Protein AF-A0A835FV33-F1 (afdb_monomer_lite)

Organism: NCBI:txid1010633

Foldseek 3Di:
DDDPDDDPPVVVVVVVVVVVVVVVVVVPPPVVVVVVVVVVVVVVVVCCVVVVCLVCQLVCCCPVVVDDSVVSVVVSVVVVVCVVCVVVVVVCVVVPPPPPPPVVVVVVVVVVVVVVVPPVVVVVVVVVVVVPD

pLDDT: mean 74.65, std 16.56, range [43.66, 95.25]

Radius of gyration: 30.55 Å; chains: 1; bounding box: 39×100×68 Å

Structure (mmCIF, N/CA/C/O backbone):
data_AF-A0A835FV33-F1
#
_entry.id   AF-A0A835FV33-F1
#
loop_
_atom_site.group_PDB
_atom_site.id
_atom_site.type_symbol
_atom_site.label_atom_id
_atom_site.label_alt_id
_atom_site.label_comp_id
_atom_site.label_asym_id
_atom_site.label_entity_id
_atom_site.label_seq_id
_atom_site.pdbx_PDB_ins_code
_atom_site.Cartn_x
_atom_site.Cartn_y
_atom_site.Cartn_z
_atom_site.occupancy
_atom_site.B_iso_or_equiv
_atom_site.auth_seq_id
_atom_site.auth_comp_id
_atom_site.auth_asym_id
_atom_site.auth_atom_id
_atom_site.pdbx_PDB_model_num
ATOM 1 N N . MET A 1 1 ? -17.416 57.517 43.906 1.00 45.44 1 MET A N 1
ATOM 2 C CA . MET A 1 1 ? -16.407 56.659 43.245 1.00 45.44 1 MET A CA 1
ATOM 3 C C . MET A 1 1 ? -16.217 55.397 44.088 1.00 45.44 1 MET A C 1
ATOM 5 O O . MET A 1 1 ? -16.041 55.539 45.289 1.00 45.44 1 MET A O 1
ATOM 9 N N . LYS A 1 2 ? -16.253 54.218 43.444 1.00 48.69 2 LYS A N 1
ATOM 10 C CA . LYS A 1 2 ? -15.873 52.867 43.927 1.00 48.69 2 LYS A CA 1
ATOM 11 C C . LYS A 1 2 ? -16.763 52.185 44.985 1.00 48.69 2 LYS A C 1
ATOM 13 O O . LYS A 1 2 ? -16.554 52.380 46.175 1.00 48.69 2 LYS A O 1
ATOM 18 N N . ARG A 1 3 ? -17.664 51.293 44.538 1.00 46.06 3 ARG A N 1
ATOM 19 C CA . ARG A 1 3 ? -17.910 49.955 45.136 1.00 46.06 3 ARG A CA 1
ATOM 20 C C . ARG A 1 3 ? -18.882 49.119 44.269 1.00 46.06 3 ARG A C 1
ATOM 22 O O . ARG A 1 3 ? -20.026 48.903 44.628 1.00 46.06 3 ARG A O 1
ATOM 29 N N . TYR A 1 4 ? -18.391 48.672 43.112 1.00 43.66 4 TYR A N 1
ATOM 30 C CA . TYR A 1 4 ? -18.964 47.583 42.294 1.00 43.66 4 TYR A CA 1
ATOM 31 C C . TYR A 1 4 ? -17.833 46.643 41.829 1.00 43.66 4 TYR A C 1
ATOM 33 O O . TYR A 1 4 ? -17.808 46.205 40.686 1.00 43.66 4 TYR A O 1
ATOM 41 N N . PHE A 1 5 ? -16.832 46.403 42.683 1.00 50.16 5 PHE A N 1
ATOM 42 C CA . PHE A 1 5 ? -15.702 45.532 42.354 1.00 50.16 5 PHE A CA 1
ATOM 43 C C . PHE A 1 5 ? -15.840 44.211 43.128 1.00 50.16 5 PHE A C 1
ATOM 45 O O . PHE A 1 5 ? -15.528 44.138 44.312 1.00 50.16 5 PHE A O 1
ATOM 52 N N . GLU A 1 6 ? -16.397 43.234 42.409 1.00 48.72 6 GLU A N 1
ATOM 53 C CA . GLU A 1 6 ? -16.031 41.810 42.375 1.00 48.72 6 GLU A CA 1
ATOM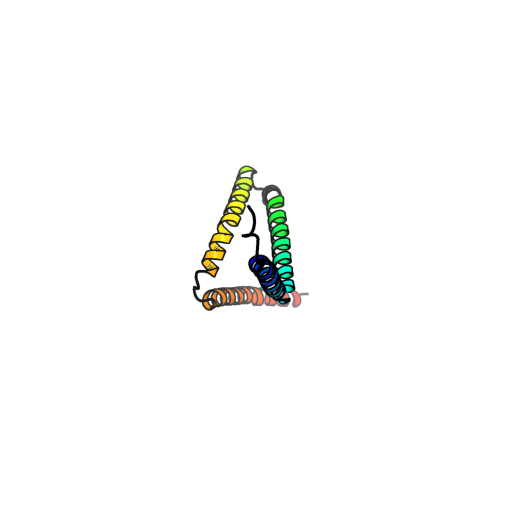 54 C C . GLU A 1 6 ? -16.327 40.892 43.576 1.00 48.72 6 GLU A C 1
ATOM 56 O O . GLU A 1 6 ? -15.543 40.739 44.507 1.00 48.72 6 GLU A O 1
ATOM 61 N N . HIS A 1 7 ? -17.423 40.135 43.447 1.00 49.97 7 HIS A N 1
ATOM 62 C CA . HIS A 1 7 ? -17.520 38.782 44.000 1.00 49.97 7 HIS A CA 1
ATOM 63 C C . HIS A 1 7 ? -16.859 37.788 43.011 1.00 49.97 7 HIS A C 1
ATOM 65 O O . HIS A 1 7 ? -17.256 37.759 41.843 1.00 49.97 7 HIS A O 1
ATOM 71 N N . PRO A 1 8 ? -15.888 36.951 43.431 1.00 56.16 8 PRO A N 1
ATOM 72 C CA . PRO A 1 8 ? -15.061 36.128 42.539 1.00 56.16 8 PRO A CA 1
ATOM 73 C C . PRO A 1 8 ? -15.714 34.779 42.175 1.00 56.16 8 PRO A C 1
ATOM 75 O O . PRO A 1 8 ? -15.056 33.740 42.136 1.00 56.16 8 PRO A O 1
ATOM 78 N N . SER A 1 9 ? -17.022 34.751 41.909 1.00 59.19 9 SER A N 1
ATOM 79 C CA . SER A 1 9 ? -17.716 33.508 41.525 1.00 59.19 9 SER A CA 1
ATOM 80 C C . SER A 1 9 ? -17.299 33.001 40.138 1.00 59.19 9 SER A C 1
ATOM 82 O O . SER A 1 9 ? -17.250 31.793 39.912 1.00 59.19 9 SER A O 1
ATOM 84 N N . TRP A 1 10 ? -16.918 33.902 39.230 1.00 54.19 10 TRP A N 1
ATOM 85 C CA . TRP A 1 10 ? -16.383 33.557 37.909 1.00 54.19 10 TRP A CA 1
ATOM 86 C C . TRP A 1 10 ? -14.976 32.941 37.980 1.00 54.19 10 TRP A C 1
ATOM 88 O O . TRP A 1 10 ? -14.643 32.100 37.150 1.00 54.19 10 TRP A O 1
ATOM 98 N N . PHE A 1 11 ? -14.179 33.277 39.000 1.00 58.44 11 PHE A N 1
ATOM 99 C CA . PHE A 1 11 ? -12.839 32.715 39.206 1.00 58.44 11 PHE A CA 1
ATOM 100 C C . PHE A 1 11 ? -12.899 31.263 39.717 1.00 58.44 11 PHE A C 1
ATOM 102 O O . PHE A 1 11 ? -12.123 30.412 39.285 1.00 58.44 11 PHE A O 1
ATOM 109 N N . LEU A 1 12 ? -13.880 30.946 40.574 1.00 61.56 12 LEU A N 1
ATOM 110 C CA . LEU A 1 12 ? -14.139 29.577 41.039 1.00 61.56 12 LEU A CA 1
ATOM 111 C C . LEU A 1 12 ? -14.751 28.693 39.945 1.00 61.56 12 LEU A C 1
ATOM 113 O O . LEU A 1 12 ? -14.383 27.524 39.833 1.00 61.56 12 LEU A O 1
ATOM 117 N N . LEU A 1 13 ? -15.634 29.237 39.102 1.00 58.88 13 LEU A N 1
ATOM 118 C CA . LEU A 1 13 ? -16.155 28.519 37.934 1.00 58.88 13 LEU A CA 1
ATOM 119 C C . LEU A 1 13 ? -15.041 28.210 36.930 1.00 58.88 13 LEU A C 1
ATOM 121 O O . LEU A 1 13 ? -14.939 27.070 36.503 1.00 58.88 13 LEU A O 1
ATOM 125 N N . HIS A 1 14 ? -14.154 29.164 36.630 1.00 57.91 14 HIS A N 1
ATOM 126 C CA . HIS A 1 14 ? -13.047 28.930 35.697 1.00 57.91 14 HIS A CA 1
ATOM 127 C C . HIS A 1 14 ? -12.017 27.919 36.228 1.00 57.91 14 HIS A C 1
ATOM 129 O O . HIS A 1 14 ? -11.462 27.149 35.448 1.00 57.91 14 HIS A O 1
ATOM 135 N N . HIS A 1 15 ? -11.763 27.874 37.540 1.00 59.25 15 HIS A N 1
ATOM 136 C CA . HIS A 1 15 ? -10.869 26.869 38.126 1.00 59.25 15 HIS A CA 1
ATOM 137 C C . HIS A 1 15 ? -11.513 25.479 38.202 1.00 59.25 15 HIS A C 1
ATOM 139 O O . HIS A 1 15 ? -10.867 24.488 37.871 1.00 59.25 15 HIS A O 1
ATOM 145 N N . THR A 1 16 ? -12.785 25.385 38.601 1.00 59.50 16 THR A N 1
ATOM 146 C CA . THR A 1 16 ? -13.479 24.094 38.751 1.00 59.50 16 THR A CA 1
ATOM 147 C C . THR A 1 16 ? -13.830 23.457 37.409 1.00 59.50 16 THR A C 1
ATOM 149 O O . THR A 1 16 ? -13.672 22.248 37.271 1.00 59.50 16 THR A O 1
ATOM 152 N N . THR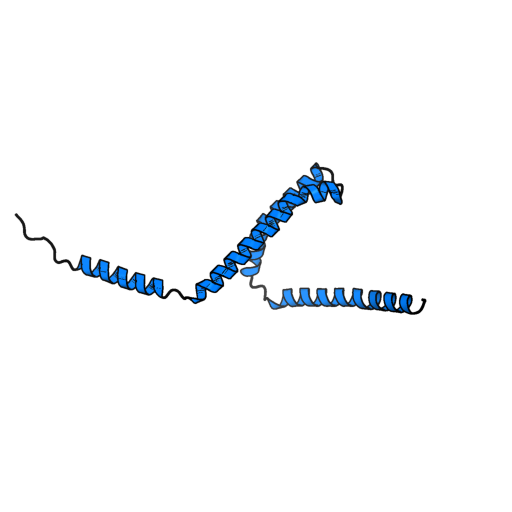 A 1 17 ? -14.218 24.228 36.385 1.00 59.47 17 THR A N 1
ATOM 153 C CA . THR A 1 17 ? -14.423 23.685 35.031 1.00 59.47 17 THR A CA 1
ATOM 154 C C . THR A 1 17 ? -13.119 23.195 34.416 1.00 59.47 17 THR A C 1
ATOM 156 O O . THR A 1 17 ? -13.116 22.126 33.816 1.00 59.47 17 THR A O 1
ATOM 159 N N . ASN A 1 18 ? -12.001 23.904 34.613 1.00 58.38 18 ASN A N 1
ATOM 160 C CA . ASN A 1 18 ? -10.690 23.447 34.142 1.00 58.38 18 ASN A CA 1
ATOM 161 C C . ASN A 1 18 ? -10.233 22.165 34.849 1.00 58.38 18 ASN A C 1
ATOM 163 O O . ASN A 1 18 ? -9.705 21.274 34.193 1.00 58.38 18 ASN A O 1
ATOM 167 N N . ILE A 1 19 ? -10.479 22.034 36.156 1.00 65.50 19 ILE A N 1
ATOM 168 C CA . ILE A 1 19 ? -10.170 20.809 36.909 1.00 65.50 19 ILE A CA 1
ATOM 169 C C . ILE A 1 19 ? -11.058 19.643 36.442 1.00 65.50 19 ILE A C 1
ATOM 171 O O . ILE A 1 19 ? -10.542 18.561 36.174 1.00 65.50 19 ILE A O 1
ATOM 175 N N . ASN A 1 20 ? -12.362 19.872 36.251 1.00 63.12 20 ASN A N 1
ATOM 176 C CA . ASN A 1 20 ? -13.303 18.855 35.771 1.00 63.12 20 ASN A CA 1
ATOM 177 C C . ASN A 1 20 ? -12.997 18.403 34.331 1.00 63.12 20 ASN A C 1
ATOM 179 O O . ASN A 1 20 ? -13.064 17.213 34.034 1.00 63.12 20 ASN A O 1
ATOM 183 N N . ILE A 1 21 ? -12.621 19.329 33.440 1.00 67.81 21 ILE A N 1
ATOM 184 C CA . ILE A 1 21 ? -12.206 19.015 32.064 1.00 67.81 21 ILE A CA 1
ATOM 185 C C . ILE A 1 21 ? -10.868 18.269 32.073 1.00 67.81 21 ILE A C 1
ATOM 187 O O . ILE A 1 21 ? -10.743 17.249 31.403 1.00 67.81 21 ILE A O 1
ATOM 191 N N . ALA A 1 22 ? -9.884 18.708 32.861 1.00 61.38 22 ALA A N 1
ATOM 192 C CA . ALA A 1 22 ? -8.592 18.030 32.962 1.00 61.38 22 ALA A CA 1
ATOM 193 C C . ALA A 1 22 ? -8.715 16.609 33.542 1.00 61.38 22 ALA A C 1
ATOM 195 O O . ALA A 1 22 ? -8.064 15.694 33.042 1.00 61.38 22 ALA A O 1
ATOM 196 N N . GLN A 1 23 ? -9.585 16.398 34.537 1.00 68.56 23 GLN A N 1
ATOM 197 C CA . GLN A 1 23 ? -9.890 15.064 35.070 1.00 68.56 23 GLN A CA 1
ATOM 198 C C . GLN A 1 23 ? -10.654 14.183 34.073 1.00 68.56 23 GLN A C 1
ATOM 200 O O . GLN A 1 23 ? -10.495 12.967 34.095 1.00 68.56 23 GLN A O 1
ATOM 205 N N . HIS A 1 24 ? -11.461 14.765 33.184 1.00 63.44 24 HIS A N 1
ATOM 206 C CA . HIS A 1 24 ? -12.127 14.019 32.114 1.00 63.44 24 HIS A CA 1
ATOM 207 C C . HIS A 1 24 ? -11.153 13.651 30.978 1.00 63.44 24 HIS A C 1
ATOM 209 O O . HIS A 1 24 ? -11.213 12.548 30.442 1.00 63.44 24 HIS A O 1
ATOM 215 N N . LEU A 1 25 ? -10.197 14.533 30.658 1.00 61.28 25 LEU A N 1
ATOM 216 C CA . LEU A 1 25 ? -9.140 14.285 29.668 1.00 61.28 25 LEU A CA 1
ATOM 217 C C . LEU A 1 25 ? -8.096 13.262 30.149 1.00 61.28 25 LEU A C 1
ATOM 219 O O . LEU A 1 25 ? -7.543 12.537 29.328 1.00 61.28 25 LEU A O 1
ATOM 223 N N . SER A 1 26 ? -7.853 13.152 31.460 1.00 62.56 26 SER A N 1
ATOM 224 C CA . SER A 1 26 ? -6.995 12.106 32.038 1.00 62.56 26 SER A CA 1
ATOM 225 C C . SER A 1 26 ? -7.688 10.745 32.191 1.00 62.56 26 SER A C 1
ATOM 227 O O . SER A 1 26 ? -7.019 9.755 32.478 1.00 62.56 26 SER A O 1
ATOM 229 N N . GLN A 1 27 ? -9.008 10.681 31.976 1.00 63.19 27 GLN A N 1
ATOM 230 C CA . GLN A 1 27 ? -9.778 9.436 31.869 1.00 63.1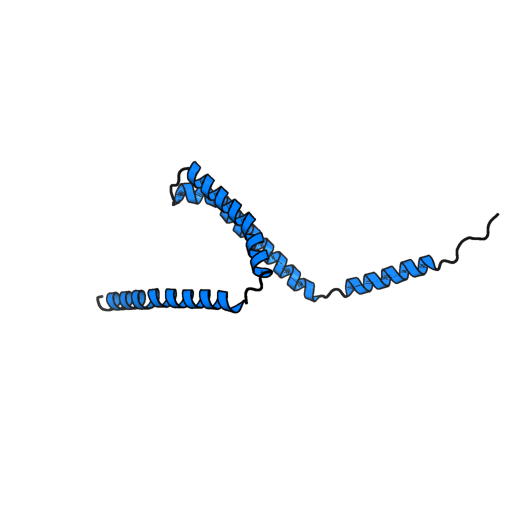9 27 GLN A CA 1
ATOM 231 C C . GLN A 1 27 ? -9.885 8.914 30.430 1.00 63.19 27 GLN A C 1
ATOM 233 O O . GLN A 1 27 ? -10.484 7.856 30.217 1.00 63.19 27 GLN A O 1
ATOM 238 N N . LEU A 1 28 ? -9.294 9.605 29.442 1.00 61.94 28 LEU A N 1
ATOM 239 C CA . LEU A 1 28 ? -9.139 9.030 28.107 1.00 61.94 28 LEU A CA 1
ATOM 240 C C . LEU A 1 28 ? -8.339 7.720 28.236 1.00 61.94 28 LEU A C 1
ATOM 242 O O . LEU A 1 28 ? -7.295 7.693 28.888 1.00 61.94 28 LEU A O 1
ATOM 246 N N . PRO A 1 29 ? -8.857 6.608 27.696 1.00 60.47 29 PRO A N 1
ATOM 247 C CA . PRO A 1 29 ? -8.489 5.273 28.143 1.00 60.47 29 PRO A CA 1
ATOM 248 C C . PRO A 1 29 ? -7.006 4.972 27.886 1.00 60.47 29 PRO A C 1
ATOM 250 O O . PRO A 1 29 ? -6.517 5.135 26.771 1.00 60.47 29 PRO A O 1
ATOM 253 N N . GLN A 1 30 ? -6.306 4.442 28.896 1.00 58.72 30 GLN A N 1
ATOM 254 C CA . GLN A 1 30 ? -4.921 3.936 28.812 1.00 58.72 30 GLN A CA 1
ATOM 255 C C . GLN A 1 30 ? -4.747 2.826 27.738 1.00 58.72 30 GLN A C 1
ATOM 257 O O . GLN A 1 30 ? -3.625 2.527 27.326 1.00 58.72 30 GLN A O 1
ATOM 262 N N . GLU A 1 31 ? -5.857 2.261 27.249 1.00 54.72 31 GLU A N 1
ATOM 263 C CA . GLU A 1 31 ? -5.989 1.375 26.078 1.00 54.72 31 GLU A CA 1
ATOM 264 C C . GLU A 1 31 ? -5.545 2.043 24.757 1.00 54.72 31 GLU A C 1
ATOM 266 O O . GLU A 1 31 ? -5.150 1.371 23.803 1.00 54.72 31 GLU A O 1
ATOM 271 N N . ALA A 1 32 ? -5.559 3.380 24.689 1.00 56.16 32 ALA A N 1
ATOM 272 C CA . ALA A 1 32 ? -5.159 4.140 23.508 1.00 56.16 32 ALA A CA 1
ATOM 273 C C . ALA A 1 32 ? -3.661 4.018 23.190 1.00 56.16 32 ALA A C 1
ATOM 275 O O . ALA A 1 32 ? -3.267 4.240 22.047 1.00 56.16 32 ALA A O 1
ATOM 276 N N . ASN A 1 33 ? -2.817 3.636 24.155 1.00 64.44 33 ASN A N 1
ATOM 277 C CA . ASN A 1 33 ? -1.375 3.516 23.934 1.00 64.44 33 ASN A CA 1
ATOM 278 C C . ASN A 1 33 ? -1.054 2.391 22.943 1.00 64.44 33 ASN A C 1
ATOM 280 O O . ASN A 1 33 ? -0.324 2.610 21.981 1.00 64.44 33 ASN A O 1
ATOM 284 N N . LEU A 1 34 ? -1.649 1.207 23.122 1.00 76.06 34 LEU A N 1
ATOM 285 C CA . LEU A 1 34 ? -1.412 0.061 22.239 1.00 76.06 34 LEU A CA 1
ATOM 286 C C . LEU A 1 34 ? -1.963 0.316 20.827 1.00 76.06 34 LEU A C 1
ATOM 288 O O . LEU A 1 34 ? -1.311 0.004 19.829 1.00 76.06 34 LEU A O 1
ATOM 292 N N . LEU A 1 35 ? -3.134 0.950 20.735 1.00 81.56 35 LEU A N 1
ATOM 293 C CA . LEU A 1 35 ? -3.711 1.371 19.459 1.00 81.56 35 LEU A CA 1
ATOM 294 C C . LEU A 1 35 ? -2.838 2.433 18.765 1.00 81.56 35 LEU A C 1
ATOM 296 O O . LEU A 1 35 ? -2.606 2.359 17.563 1.00 81.56 35 LEU A O 1
ATOM 300 N N . SER A 1 36 ? -2.280 3.379 19.520 1.00 82.50 36 SER A N 1
ATOM 301 C CA . SER A 1 36 ? -1.383 4.407 18.978 1.00 82.50 36 SER A CA 1
ATOM 302 C C . SER A 1 36 ? -0.073 3.808 18.466 1.00 82.50 36 SER A C 1
ATOM 304 O O . SER A 1 36 ? 0.372 4.160 17.376 1.00 82.50 36 SER A O 1
ATOM 306 N N . PHE A 1 37 ? 0.523 2.861 19.202 1.00 85.44 37 PHE A N 1
ATOM 307 C CA . PHE A 1 37 ? 1.736 2.163 18.765 1.00 85.44 37 PHE A CA 1
ATOM 308 C C . PHE A 1 37 ? 1.502 1.314 17.512 1.00 85.44 37 PHE A C 1
ATOM 310 O O . PHE A 1 37 ? 2.341 1.315 16.615 1.00 85.44 37 PHE A O 1
ATOM 317 N N . THR A 1 38 ? 0.368 0.615 17.419 1.00 86.62 38 THR A N 1
ATOM 318 C CA . THR A 1 38 ? 0.041 -0.204 16.239 1.00 86.62 38 THR A CA 1
ATOM 319 C C . THR A 1 38 ? -0.218 0.651 15.002 1.00 86.62 38 THR A C 1
ATOM 321 O O . THR A 1 38 ? 0.323 0.344 13.943 1.00 86.62 38 THR A O 1
ATOM 324 N N . ILE A 1 39 ? -0.951 1.762 15.132 1.00 89.38 39 ILE A N 1
ATOM 325 C CA . ILE A 1 39 ? -1.152 2.717 14.032 1.00 89.38 39 ILE A CA 1
ATOM 326 C C . ILE A 1 39 ? 0.186 3.330 13.602 1.00 89.38 39 ILE A C 1
ATOM 328 O O . ILE A 1 39 ? 0.488 3.363 12.413 1.00 89.38 39 ILE A O 1
ATOM 332 N N . ALA A 1 40 ? 1.021 3.763 14.552 1.00 90.25 40 ALA A N 1
ATOM 333 C CA . ALA A 1 40 ? 2.333 4.328 14.245 1.00 90.25 40 ALA A CA 1
ATOM 334 C C . ALA A 1 40 ? 3.250 3.323 13.528 1.00 90.25 40 ALA A C 1
ATOM 336 O O . ALA A 1 40 ? 3.917 3.684 12.560 1.00 90.25 40 ALA A O 1
ATOM 337 N N . ALA A 1 41 ? 3.257 2.061 13.968 1.00 92.56 41 ALA A N 1
ATOM 338 C CA . ALA A 1 41 ? 4.032 1.000 13.334 1.00 92.56 41 ALA A CA 1
ATOM 339 C C . ALA A 1 41 ? 3.564 0.738 11.897 1.00 92.56 41 ALA A C 1
ATOM 341 O O . ALA A 1 41 ? 4.391 0.688 10.990 1.00 92.56 41 ALA A O 1
ATOM 342 N N . ILE A 1 42 ? 2.250 0.621 11.676 1.00 92.69 42 ILE A N 1
ATOM 343 C CA . ILE A 1 42 ? 1.681 0.416 10.337 1.00 92.69 42 ILE A CA 1
ATOM 344 C C . ILE A 1 42 ? 2.077 1.571 9.415 1.00 92.69 42 ILE A C 1
ATOM 346 O O . ILE A 1 42 ? 2.656 1.318 8.363 1.00 92.69 42 ILE A O 1
ATOM 350 N N . SER A 1 43 ? 1.869 2.822 9.835 1.00 92.19 43 SER A N 1
ATOM 351 C CA . SER A 1 43 ? 2.242 4.002 9.045 1.00 92.19 43 SER A CA 1
ATOM 352 C C . SER A 1 43 ? 3.735 4.036 8.712 1.00 92.19 43 SER A C 1
ATOM 354 O O . SER A 1 43 ? 4.123 4.388 7.601 1.00 92.19 43 SER A O 1
ATOM 356 N N . PHE A 1 44 ? 4.594 3.646 9.654 1.00 93.19 44 PHE A N 1
ATOM 357 C CA . PHE A 1 44 ? 6.037 3.588 9.434 1.00 93.19 44 PHE A CA 1
ATOM 358 C C . PHE A 1 44 ? 6.424 2.548 8.374 1.00 93.19 44 PHE A C 1
ATOM 360 O O . PHE A 1 44 ? 7.157 2.865 7.435 1.00 93.19 44 PHE A O 1
ATOM 367 N N . PHE A 1 45 ? 5.911 1.320 8.490 1.00 93.44 45 PHE A N 1
ATOM 368 C CA . PHE A 1 45 ? 6.184 0.266 7.512 1.00 93.44 45 PHE A CA 1
ATOM 369 C C . PHE A 1 45 ? 5.582 0.579 6.143 1.00 93.44 45 PHE A C 1
ATOM 371 O O . PHE A 1 45 ? 6.220 0.313 5.125 1.00 93.44 45 PHE A O 1
ATOM 378 N N . GLU A 1 46 ? 4.397 1.185 6.119 1.00 88.75 46 GLU A N 1
ATOM 379 C CA . GLU A 1 46 ? 3.742 1.652 4.903 1.00 88.75 46 GLU A CA 1
ATOM 380 C C . GLU A 1 46 ? 4.641 2.643 4.151 1.00 88.75 46 GLU A C 1
ATOM 382 O O . GLU A 1 46 ? 4.982 2.419 2.988 1.00 88.75 46 GLU A O 1
ATOM 387 N N . ILE A 1 47 ? 5.128 3.681 4.837 1.00 92.12 47 ILE A N 1
ATOM 388 C CA . ILE A 1 47 ? 6.005 4.695 4.241 1.00 92.12 47 ILE A CA 1
ATOM 389 C C . ILE A 1 47 ? 7.300 4.072 3.712 1.00 92.12 47 ILE A C 1
ATOM 391 O O . ILE A 1 47 ? 7.728 4.412 2.608 1.00 92.12 47 ILE A O 1
ATOM 395 N N . ILE A 1 48 ? 7.921 3.157 4.461 1.00 94.62 48 ILE A N 1
ATOM 396 C CA . ILE A 1 48 ? 9.172 2.507 4.044 1.00 94.62 48 ILE A CA 1
ATOM 397 C C . ILE A 1 48 ? 8.956 1.628 2.814 1.00 94.62 48 ILE A C 1
ATOM 399 O O . ILE A 1 48 ? 9.721 1.728 1.854 1.00 94.62 48 ILE A O 1
ATOM 403 N N . GLY A 1 49 ? 7.919 0.790 2.824 1.00 92.50 49 GLY A N 1
ATOM 404 C CA . GLY A 1 49 ? 7.607 -0.103 1.713 1.00 92.50 49 GLY A CA 1
ATOM 405 C C . GLY A 1 49 ? 7.300 0.673 0.434 1.00 92.50 49 GLY A C 1
ATOM 406 O O . GLY A 1 49 ? 7.938 0.444 -0.594 1.00 92.50 49 GLY A O 1
ATOM 407 N N . PHE A 1 50 ? 6.390 1.649 0.506 1.00 89.56 50 PHE A N 1
ATOM 408 C CA . PHE A 1 50 ? 6.006 2.448 -0.660 1.00 89.56 50 PHE A CA 1
ATOM 409 C C . PHE A 1 50 ? 7.155 3.314 -1.180 1.00 89.56 50 PHE A C 1
ATOM 411 O O . PHE A 1 50 ? 7.404 3.344 -2.386 1.00 89.56 50 PHE A O 1
ATOM 418 N N . SER A 1 51 ? 7.912 3.967 -0.293 1.00 91.06 51 SER A N 1
ATOM 419 C CA . SER A 1 51 ? 9.055 4.793 -0.707 1.00 91.06 51 SER A CA 1
ATOM 420 C C . SER A 1 51 ? 10.180 3.947 -1.307 1.00 91.06 51 SER A C 1
ATOM 422 O O . SER A 1 51 ? 10.791 4.337 -2.306 1.00 91.06 51 SER A O 1
ATOM 424 N N . GLY A 1 52 ? 10.438 2.765 -0.740 1.00 93.44 52 GLY A N 1
ATOM 425 C CA . GLY A 1 52 ? 11.435 1.819 -1.237 1.00 93.44 52 GLY A CA 1
ATOM 426 C C . GLY A 1 52 ? 11.091 1.274 -2.623 1.00 93.44 52 GLY A C 1
ATOM 427 O O . GLY A 1 52 ? 11.950 1.256 -3.505 1.00 93.44 52 GLY A O 1
ATOM 428 N N . VAL A 1 53 ? 9.830 0.898 -2.853 1.00 93.31 53 VAL A N 1
ATOM 429 C CA . VAL A 1 53 ? 9.376 0.443 -4.175 1.00 93.31 53 VAL A CA 1
ATOM 430 C C . VAL A 1 53 ? 9.430 1.591 -5.178 1.00 93.31 53 VAL A C 1
ATOM 432 O O . VAL A 1 53 ? 10.060 1.454 -6.224 1.00 93.31 53 VAL A O 1
ATOM 435 N N . ARG A 1 54 ? 8.852 2.753 -4.851 1.00 91.75 54 ARG A N 1
ATOM 436 C CA . ARG A 1 54 ? 8.775 3.902 -5.765 1.00 91.75 54 ARG A CA 1
ATOM 437 C C . ARG A 1 54 ? 10.150 4.398 -6.217 1.00 91.75 54 ARG A C 1
ATOM 439 O O . ARG A 1 54 ? 10.324 4.706 -7.393 1.00 91.75 54 ARG A O 1
ATOM 446 N N . SER A 1 55 ? 11.125 4.454 -5.309 1.00 92.25 55 SER A N 1
ATOM 447 C CA . SER A 1 55 ? 12.484 4.923 -5.622 1.00 92.25 55 SER A CA 1
ATOM 448 C C . SER A 1 55 ? 13.264 3.972 -6.535 1.00 92.25 55 SER A C 1
ATOM 450 O O . SER A 1 55 ? 14.026 4.432 -7.383 1.00 92.25 55 SER A O 1
ATOM 452 N N . ASN A 1 56 ? 13.050 2.658 -6.413 1.00 94.25 56 ASN A N 1
ATOM 453 C CA . ASN A 1 56 ? 13.796 1.652 -7.175 1.00 94.25 56 ASN A CA 1
ATOM 454 C C . ASN A 1 56 ? 13.071 1.163 -8.438 1.00 94.25 56 ASN A C 1
ATOM 456 O O . ASN A 1 56 ? 13.692 0.547 -9.307 1.00 94.25 56 ASN A O 1
ATOM 460 N N . LEU A 1 57 ? 11.775 1.458 -8.576 1.00 93.56 57 LEU A N 1
ATOM 461 C CA . LEU A 1 57 ? 10.935 0.949 -9.659 1.00 93.56 57 LEU A CA 1
ATOM 462 C C . LEU A 1 57 ? 11.481 1.304 -11.046 1.00 93.56 57 LEU A C 1
ATOM 464 O O . LEU A 1 57 ? 11.565 0.436 -11.909 1.00 93.56 57 LEU A O 1
ATOM 468 N N . ILE A 1 58 ? 11.914 2.549 -11.263 1.00 94.88 58 ILE A N 1
ATOM 469 C CA . ILE A 1 58 ? 12.431 2.964 -12.575 1.00 94.88 58 ILE A CA 1
ATOM 470 C C . ILE A 1 58 ? 13.680 2.170 -12.976 1.00 94.88 58 ILE A C 1
ATOM 472 O O . ILE A 1 58 ? 13.788 1.746 -14.122 1.00 94.88 58 ILE A O 1
ATOM 476 N N . MET A 1 59 ? 14.587 1.920 -12.026 1.00 93.81 59 MET A N 1
ATOM 477 C CA . MET A 1 59 ? 15.831 1.181 -12.254 1.00 93.81 59 MET A CA 1
ATOM 478 C C . MET A 1 59 ? 15.556 -0.299 -12.523 1.00 93.81 59 MET A C 1
ATOM 480 O O . MET A 1 59 ? 16.209 -0.913 -13.363 1.00 93.81 59 MET A O 1
ATOM 484 N N . TYR A 1 60 ? 14.561 -0.871 -11.846 1.00 94.69 60 TYR A N 1
ATOM 485 C CA . TYR A 1 60 ? 14.119 -2.234 -12.110 1.00 94.69 60 TYR A CA 1
ATOM 486 C C . TYR A 1 60 ? 13.518 -2.376 -13.518 1.00 94.69 60 TYR A C 1
ATOM 488 O O . TYR A 1 60 ? 13.876 -3.298 -14.252 1.00 94.69 60 TYR A O 1
ATOM 496 N N . LEU A 1 61 ? 12.661 -1.432 -13.922 1.00 92.88 61 LEU A N 1
ATOM 497 C CA . LEU A 1 61 ? 11.992 -1.452 -15.224 1.00 92.88 61 LEU A CA 1
ATOM 498 C C . LEU A 1 61 ? 12.962 -1.251 -16.396 1.00 92.88 61 LEU A C 1
ATOM 500 O O . LEU A 1 61 ? 12.847 -1.939 -17.409 1.00 92.88 61 LEU A O 1
ATOM 504 N N . THR A 1 62 ? 13.921 -0.331 -16.273 1.00 94.25 62 THR A N 1
ATOM 505 C CA . THR A 1 62 ? 14.918 -0.087 -17.328 1.00 94.25 62 THR A CA 1
ATOM 506 C C . THR A 1 62 ? 16.043 -1.119 -17.325 1.00 94.25 62 THR A C 1
ATOM 508 O O . THR A 1 62 ? 16.566 -1.443 -18.386 1.00 94.25 62 THR A O 1
ATOM 511 N N . GLY A 1 63 ? 16.408 -1.652 -16.156 1.00 93.38 63 GLY A N 1
ATOM 512 C CA . GLY A 1 63 ? 17.469 -2.643 -16.003 1.00 93.38 63 GLY A CA 1
ATOM 513 C C . GLY A 1 63 ? 16.995 -4.071 -16.259 1.00 93.38 63 GLY A C 1
ATOM 514 O O . GLY A 1 63 ? 17.311 -4.656 -17.289 1.00 93.38 63 GLY A O 1
ATOM 515 N N . HIS A 1 64 ? 16.243 -4.648 -15.317 1.00 91.94 64 HIS A N 1
ATOM 516 C CA . HIS A 1 64 ? 15.857 -6.066 -15.362 1.00 91.94 64 HIS A CA 1
ATOM 517 C C . HIS A 1 64 ? 14.799 -6.361 -16.427 1.00 91.94 64 HIS A C 1
ATOM 519 O O . HIS A 1 64 ? 14.844 -7.417 -17.051 1.00 91.94 64 HIS A O 1
ATOM 525 N N . LEU A 1 65 ? 13.855 -5.440 -16.643 1.00 90.31 65 LEU A N 1
ATOM 526 C CA . LEU A 1 65 ? 12.823 -5.589 -17.676 1.00 90.31 65 LEU A CA 1
ATOM 527 C C . LEU A 1 65 ? 13.236 -5.012 -19.039 1.00 90.31 65 LEU A C 1
ATOM 529 O O . LEU A 1 65 ? 12.531 -5.233 -20.021 1.00 90.31 65 LEU A O 1
ATOM 533 N N . GLY A 1 66 ? 14.352 -4.278 -19.115 1.00 93.19 66 GLY A N 1
ATOM 534 C CA . GLY A 1 66 ? 14.873 -3.728 -20.369 1.00 93.19 66 GLY A CA 1
ATOM 535 C C . GLY A 1 66 ? 13.939 -2.737 -21.077 1.00 93.19 66 GLY A C 1
ATOM 536 O O . GLY A 1 66 ? 14.050 -2.550 -22.289 1.00 93.19 66 GLY A O 1
ATOM 537 N N . MET A 1 67 ? 12.991 -2.115 -20.366 1.00 94.94 67 MET A N 1
ATOM 538 C CA . MET A 1 67 ? 12.071 -1.144 -20.963 1.00 94.94 67 MET A CA 1
ATOM 539 C C . MET A 1 67 ? 12.806 0.140 -21.362 1.00 94.94 67 MET A C 1
ATOM 541 O O . MET A 1 67 ? 13.731 0.588 -20.681 1.00 94.94 67 MET A O 1
ATOM 545 N N . SER A 1 68 ? 12.349 0.794 -22.436 1.00 93.94 68 SER A N 1
ATOM 546 C CA . SER A 1 68 ? 12.842 2.131 -22.784 1.00 93.94 68 SER A CA 1
ATOM 547 C C . SER A 1 68 ? 12.518 3.126 -21.666 1.00 93.94 68 SER A C 1
ATOM 549 O O . SER A 1 68 ? 11.487 3.014 -20.999 1.00 93.94 68 SER A O 1
ATOM 551 N N . THR A 1 69 ? 13.363 4.141 -21.473 1.00 92.44 69 THR A N 1
ATOM 552 C CA . THR A 1 69 ? 13.185 5.142 -20.405 1.00 92.44 69 THR A CA 1
ATOM 553 C C . THR A 1 69 ? 11.805 5.803 -20.449 1.00 92.44 69 THR A C 1
ATOM 555 O O . THR A 1 69 ? 11.205 6.041 -19.405 1.00 92.44 69 THR A O 1
ATOM 558 N N . ALA A 1 70 ? 11.265 6.035 -21.650 1.00 93.19 70 ALA A N 1
ATOM 559 C CA . ALA A 1 70 ? 9.926 6.588 -21.833 1.00 93.19 70 ALA A CA 1
ATOM 560 C C . ALA A 1 70 ? 8.819 5.629 -21.352 1.00 93.19 70 ALA A C 1
ATOM 562 O O . ALA A 1 70 ? 7.906 6.048 -20.641 1.00 93.19 70 ALA A O 1
ATOM 563 N N . ALA A 1 71 ? 8.910 4.339 -21.690 1.00 92.50 71 ALA A N 1
ATOM 564 C CA . ALA A 1 71 ? 7.930 3.337 -21.269 1.00 92.50 71 ALA A CA 1
ATOM 565 C C . ALA A 1 71 ? 8.017 3.038 -19.759 1.00 92.50 71 ALA A C 1
ATOM 567 O O . ALA A 1 71 ? 6.996 2.869 -19.086 1.00 92.50 71 ALA A O 1
ATOM 568 N N . ALA A 1 72 ? 9.231 3.032 -19.205 1.00 94.00 72 ALA A N 1
ATOM 569 C CA . ALA A 1 72 ? 9.458 2.887 -17.773 1.00 94.00 72 ALA A CA 1
ATOM 570 C C . ALA A 1 72 ? 8.902 4.093 -16.992 1.00 94.00 72 ALA A C 1
ATOM 572 O O . ALA A 1 72 ? 8.196 3.910 -16.003 1.00 94.00 72 ALA A O 1
ATOM 573 N N . ALA A 1 73 ? 9.126 5.323 -17.471 1.00 93.50 73 ALA A N 1
ATOM 574 C CA . ALA A 1 73 ? 8.559 6.531 -16.869 1.00 93.50 73 ALA A CA 1
ATOM 575 C C . ALA A 1 73 ? 7.022 6.540 -16.908 1.00 93.50 73 ALA A C 1
ATOM 577 O O . ALA A 1 73 ? 6.382 6.897 -15.920 1.00 93.50 73 ALA A O 1
ATOM 578 N N . ALA A 1 74 ? 6.416 6.086 -18.010 1.00 95.25 74 ALA A N 1
ATOM 579 C CA . ALA A 1 74 ? 4.965 5.927 -18.096 1.00 95.25 74 ALA A CA 1
ATOM 580 C C . ALA A 1 74 ? 4.430 4.930 -17.052 1.00 95.25 74 ALA A C 1
ATOM 582 O O . ALA A 1 74 ? 3.416 5.193 -16.408 1.00 95.25 74 ALA A O 1
ATOM 583 N N . SER A 1 75 ? 5.145 3.826 -16.831 1.00 93.38 75 SER A N 1
ATOM 584 C CA . SER A 1 75 ? 4.779 2.812 -15.834 1.00 93.38 75 SER A CA 1
ATOM 585 C C . SER A 1 75 ? 4.919 3.331 -14.397 1.00 93.38 75 SER A C 1
ATOM 587 O O . SER 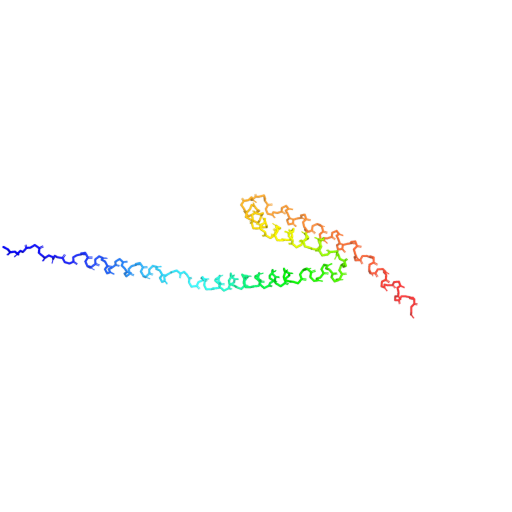A 1 75 ? 4.048 3.082 -13.568 1.00 93.38 75 SER A O 1
ATOM 589 N N . VAL A 1 76 ? 5.959 4.121 -14.105 1.00 95.00 76 VAL A N 1
ATOM 590 C CA . VAL A 1 76 ? 6.121 4.800 -12.805 1.00 95.00 76 VAL A CA 1
ATOM 591 C C . VAL A 1 76 ? 5.012 5.834 -12.573 1.00 95.00 76 VAL A C 1
ATOM 593 O O . VAL A 1 76 ? 4.469 5.921 -11.473 1.00 95.00 76 VAL A O 1
ATOM 596 N N . ASN A 1 77 ? 4.613 6.582 -13.606 1.00 94.88 77 ASN A N 1
ATOM 597 C CA . ASN A 1 77 ? 3.485 7.514 -13.515 1.00 94.88 77 ASN A CA 1
ATOM 598 C C . ASN A 1 77 ? 2.155 6.782 -13.273 1.00 94.88 77 ASN A C 1
ATOM 600 O O . ASN A 1 77 ? 1.340 7.242 -12.473 1.00 94.88 77 ASN A O 1
ATOM 604 N N . ALA A 1 78 ? 1.945 5.630 -13.918 1.00 94.44 78 ALA A N 1
ATOM 605 C CA . ALA A 1 78 ? 0.778 4.781 -13.686 1.00 94.44 78 ALA A CA 1
ATOM 606 C C . ALA A 1 78 ? 0.756 4.199 -12.261 1.00 94.44 78 ALA A C 1
ATOM 608 O O . ALA A 1 78 ? -0.298 4.179 -11.623 1.00 94.44 78 ALA A O 1
ATOM 609 N N . TRP A 1 79 ? 1.914 3.790 -11.734 1.00 92.62 79 TRP A N 1
ATOM 610 C CA . TRP A 1 79 ? 2.067 3.377 -10.337 1.00 92.62 79 TRP A CA 1
ATOM 611 C C . TRP A 1 79 ? 1.666 4.502 -9.375 1.00 92.62 79 TRP A C 1
ATOM 613 O O . TRP A 1 79 ? 0.800 4.297 -8.527 1.00 92.62 79 TRP A O 1
ATOM 623 N N . ASN A 1 80 ? 2.190 5.717 -9.575 1.00 93.06 80 ASN A N 1
ATOM 624 C CA . ASN A 1 80 ? 1.834 6.876 -8.752 1.00 93.06 80 ASN A CA 1
ATOM 625 C C . ASN A 1 80 ? 0.336 7.217 -8.838 1.00 93.06 80 ASN A C 1
ATOM 627 O O . ASN A 1 80 ? -0.297 7.504 -7.826 1.00 93.06 80 ASN A O 1
ATOM 631 N N . GLY A 1 81 ? -0.263 7.133 -10.030 1.00 93.12 81 GLY A N 1
ATOM 632 C CA . GLY A 1 81 ? -1.710 7.297 -10.194 1.00 93.12 81 GLY A CA 1
ATOM 633 C C . GLY A 1 81 ? -2.514 6.239 -9.431 1.00 93.12 81 GLY A C 1
ATOM 634 O O . GLY A 1 81 ? -3.521 6.558 -8.802 1.00 93.12 81 GLY A O 1
ATOM 635 N N . THR A 1 82 ? -2.040 4.993 -9.420 1.00 91.38 82 THR A N 1
ATOM 636 C CA . THR A 1 82 ? -2.672 3.893 -8.679 1.00 91.38 82 THR A CA 1
ATOM 637 C C . THR A 1 82 ? -2.610 4.132 -7.172 1.00 91.38 82 THR A C 1
ATOM 639 O O . THR A 1 82 ? -3.626 3.991 -6.496 1.00 91.38 82 THR A O 1
ATOM 642 N N . GLU A 1 83 ? -1.462 4.568 -6.646 1.00 91.19 83 GLU A N 1
ATOM 643 C CA . GLU A 1 83 ? -1.297 4.918 -5.228 1.00 91.19 83 GLU A CA 1
ATOM 644 C C . GLU A 1 83 ? -2.231 6.057 -4.789 1.00 91.19 83 GLU A C 1
ATOM 646 O O . GLU A 1 83 ? -2.686 6.059 -3.651 1.00 91.19 83 GLU A O 1
ATOM 651 N N . MET A 1 84 ? -2.564 7.006 -5.672 1.00 91.94 84 MET A N 1
ATOM 652 C CA . MET A 1 84 ? -3.517 8.083 -5.359 1.00 91.94 84 MET A CA 1
ATOM 653 C C . MET A 1 84 ? -4.979 7.614 -5.359 1.00 91.94 84 MET A C 1
ATOM 655 O O . MET A 1 84 ? -5.796 8.138 -4.603 1.00 91.94 84 MET A O 1
ATOM 659 N N . VAL A 1 85 ? -5.326 6.638 -6.201 1.00 92.81 85 VAL A N 1
ATOM 660 C CA . VAL A 1 85 ? -6.693 6.095 -6.299 1.00 92.81 85 VAL A CA 1
ATOM 661 C C . VAL A 1 85 ? -6.962 5.044 -5.218 1.00 92.81 85 VAL A C 1
ATOM 663 O O . VAL A 1 85 ? -8.097 4.906 -4.760 1.00 92.81 85 VAL A O 1
ATOM 666 N N . LEU A 1 86 ? -5.931 4.326 -4.770 1.00 88.75 86 LEU A N 1
ATOM 667 C CA . LEU A 1 86 ? -6.045 3.229 -3.810 1.00 88.75 86 LEU A CA 1
ATOM 668 C C . LEU A 1 86 ? -6.727 3.621 -2.477 1.00 88.75 86 LEU A C 1
ATOM 670 O O . LEU A 1 86 ? -7.598 2.865 -2.046 1.00 88.75 86 LEU A O 1
ATOM 674 N N . PRO A 1 87 ? -6.457 4.787 -1.847 1.00 87.56 87 PRO A N 1
ATOM 675 C CA . PRO A 1 87 ? -7.167 5.225 -0.643 1.00 87.56 87 PRO A CA 1
ATOM 676 C C . PRO A 1 87 ? -8.656 5.467 -0.884 1.00 87.56 87 PRO A C 1
ATOM 678 O O . PRO A 1 87 ? -9.476 5.128 -0.037 1.00 87.56 87 PRO A O 1
ATOM 681 N N . ILE A 1 88 ? -9.021 6.009 -2.051 1.00 88.12 88 ILE A N 1
ATOM 682 C CA . ILE A 1 88 ? -10.422 6.241 -2.428 1.00 88.12 88 ILE A CA 1
ATOM 683 C C . ILE A 1 88 ? -11.125 4.895 -2.611 1.00 88.12 88 ILE A C 1
ATOM 685 O O . ILE A 1 88 ? -12.211 4.689 -2.080 1.00 88.12 88 ILE A O 1
ATOM 689 N N . ALA A 1 89 ? -10.487 3.953 -3.307 1.00 84.00 89 ALA A N 1
ATOM 690 C CA . ALA A 1 89 ? -11.008 2.600 -3.463 1.00 84.00 89 ALA A CA 1
ATOM 691 C C . ALA A 1 89 ? -11.142 1.871 -2.113 1.00 84.00 89 ALA A C 1
ATOM 693 O O . ALA A 1 89 ? -12.149 1.210 -1.874 1.00 84.00 89 ALA A O 1
ATOM 694 N N . GLY A 1 90 ? -10.166 2.024 -1.212 1.00 81.94 90 GLY A N 1
ATOM 695 C CA . GLY A 1 90 ? -10.192 1.461 0.138 1.00 81.94 90 GLY A CA 1
ATOM 696 C C . GLY A 1 90 ? -11.285 2.067 1.021 1.00 81.94 90 GLY A C 1
ATOM 697 O O . GLY A 1 90 ? -12.000 1.327 1.693 1.00 81.94 90 GLY A O 1
ATOM 698 N N . ALA A 1 91 ? -1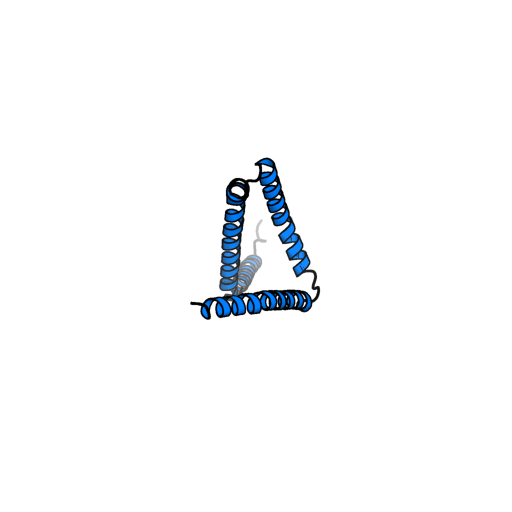1.473 3.388 0.966 1.00 84.06 91 ALA A N 1
ATOM 699 C CA . ALA A 1 91 ? -12.554 4.086 1.659 1.00 84.06 91 ALA A CA 1
ATOM 700 C C . ALA A 1 91 ? -13.925 3.641 1.135 1.00 84.06 91 ALA A C 1
ATOM 702 O O . ALA A 1 91 ? -14.782 3.233 1.913 1.00 84.06 91 ALA A O 1
ATOM 703 N N . LEU A 1 92 ? -14.100 3.584 -0.190 1.00 80.44 92 LEU A N 1
ATOM 704 C CA . LEU A 1 92 ? -15.317 3.060 -0.808 1.00 80.44 92 LEU A CA 1
ATOM 705 C C . LEU A 1 92 ? -15.562 1.592 -0.446 1.00 80.44 92 LEU A C 1
ATOM 707 O O . LEU A 1 92 ? -16.708 1.218 -0.232 1.00 80.44 92 LEU A O 1
ATOM 711 N N . ALA A 1 93 ? -14.531 0.751 -0.349 1.00 75.38 93 ALA A N 1
ATOM 712 C CA . ALA A 1 93 ? -14.661 -0.641 0.090 1.00 75.38 93 ALA A CA 1
ATOM 713 C C . ALA A 1 93 ? -15.003 -0.772 1.587 1.00 75.38 93 ALA A C 1
ATOM 715 O O . ALA A 1 93 ? -15.679 -1.720 1.981 1.00 75.38 93 ALA A O 1
ATOM 716 N N . ALA A 1 94 ? -14.554 0.166 2.423 1.00 75.25 94 ALA A N 1
ATOM 717 C CA . ALA A 1 94 ? -14.899 0.219 3.840 1.00 75.25 94 ALA A CA 1
ATOM 718 C C . ALA A 1 94 ? -16.341 0.717 4.067 1.00 75.25 94 ALA A C 1
ATOM 720 O O . ALA A 1 94 ? -17.058 0.163 4.905 1.00 75.25 94 ALA A O 1
ATOM 721 N N . ASP A 1 95 ? -16.771 1.716 3.289 1.00 71.38 95 ASP A N 1
ATOM 722 C CA . ASP A 1 95 ? -18.091 2.352 3.373 1.00 71.38 95 ASP A CA 1
ATOM 723 C C . ASP A 1 95 ? -19.174 1.544 2.653 1.00 71.38 95 ASP A C 1
ATOM 725 O O . ASP A 1 95 ? -20.301 1.396 3.141 1.00 71.38 95 ASP A O 1
ATOM 729 N N . SER A 1 96 ? -18.832 0.941 1.513 1.00 64.00 96 SER A N 1
ATOM 730 C CA . SER A 1 96 ? -19.662 -0.078 0.894 1.00 64.00 96 SER A CA 1
ATOM 731 C C . SER A 1 96 ? -19.546 -1.349 1.722 1.00 64.00 96 SER A C 1
ATOM 733 O O . SER A 1 96 ? -18.744 -2.246 1.485 1.00 64.00 96 SER A O 1
ATOM 735 N N . ARG A 1 97 ? -20.432 -1.484 2.706 1.00 53.16 97 ARG A N 1
ATOM 736 C CA . ARG A 1 97 ? -20.780 -2.790 3.270 1.00 53.16 97 ARG A CA 1
ATOM 737 C C . ARG A 1 97 ? -21.461 -3.690 2.221 1.00 53.16 97 ARG A C 1
ATOM 739 O O . ARG A 1 97 ? -22.537 -4.231 2.462 1.00 53.16 97 ARG A O 1
ATOM 746 N N . LEU A 1 98 ? -20.830 -3.906 1.065 1.00 48.88 98 LEU A N 1
ATOM 747 C CA . LEU A 1 98 ? -21.014 -5.094 0.244 1.00 48.88 98 LEU A CA 1
ATOM 748 C C . LEU A 1 98 ? -20.572 -6.275 1.117 1.00 48.88 98 LEU A C 1
ATOM 750 O O . LEU A 1 98 ? -19.382 -6.511 1.286 1.00 48.88 98 LEU A O 1
ATOM 754 N N . GLY A 1 99 ? -21.530 -6.953 1.753 1.00 59.12 99 GLY A N 1
ATOM 755 C CA . GLY A 1 99 ? -21.322 -7.993 2.767 1.00 59.12 99 GLY A CA 1
ATOM 756 C C . GLY A 1 99 ? -19.978 -8.739 2.693 1.00 59.12 99 GLY A C 1
ATOM 757 O O . GLY A 1 99 ? -19.762 -9.565 1.805 1.00 59.12 99 GLY A O 1
ATOM 758 N N . ARG A 1 100 ? -19.126 -8.467 3.696 1.00 55.12 100 ARG A N 1
ATOM 759 C CA . ARG A 1 100 ? -17.782 -9.012 4.010 1.00 55.12 100 ARG A CA 1
ATOM 760 C C . ARG A 1 100 ? -17.515 -10.473 3.613 1.00 55.12 100 ARG A C 1
ATOM 762 O O . ARG A 1 100 ? -16.378 -10.845 3.357 1.00 55.12 100 ARG A O 1
ATOM 769 N N . TYR A 1 101 ? -18.546 -11.308 3.586 1.00 57.06 101 TYR A N 1
ATOM 770 C CA . TYR A 1 101 ? -18.438 -12.749 3.382 1.00 57.06 101 TYR A CA 1
ATOM 771 C C . TYR A 1 101 ? -18.131 -13.147 1.929 1.00 57.06 101 TYR A C 1
ATOM 773 O O . TYR A 1 101 ? -17.400 -14.103 1.689 1.00 57.06 101 TYR A O 1
ATOM 781 N N . ARG A 1 102 ? -18.664 -12.418 0.938 1.00 61.97 102 ARG A N 1
ATOM 782 C CA . ARG A 1 102 ? -18.580 -12.840 -0.473 1.00 61.97 102 ARG A CA 1
ATOM 783 C C . ARG A 1 102 ? -17.184 -12.671 -1.067 1.00 61.97 102 ARG A C 1
ATOM 785 O O . ARG A 1 102 ? -16.719 -13.567 -1.761 1.00 61.97 102 ARG A O 1
ATOM 792 N N . ALA A 1 103 ? -16.501 -11.570 -0.756 1.00 67.19 103 ALA A N 1
ATOM 793 C CA . ALA A 1 103 ? -15.137 -11.332 -1.228 1.00 67.19 103 ALA A CA 1
ATOM 794 C C . ALA A 1 103 ? -14.137 -12.337 -0.626 1.00 67.19 103 ALA A C 1
ATOM 796 O O . ALA A 1 103 ? -13.302 -12.876 -1.347 1.00 67.19 103 ALA A O 1
ATOM 797 N N . VAL A 1 104 ? -14.276 -12.653 0.670 1.00 74.62 104 VAL A N 1
ATOM 798 C CA . VAL A 1 104 ? -13.432 -13.647 1.357 1.00 74.62 104 VAL A CA 1
ATOM 799 C C . VAL A 1 104 ? -13.677 -15.058 0.816 1.00 74.62 104 VAL A C 1
ATOM 801 O O . VAL A 1 104 ? -12.717 -15.789 0.592 1.00 74.62 104 VAL A O 1
ATOM 804 N N . LEU A 1 105 ? -14.934 -15.433 0.537 1.00 77.12 105 LEU A N 1
ATOM 805 C CA . LEU A 1 105 ? -15.248 -16.720 -0.094 1.00 77.12 105 LEU A CA 1
ATOM 806 C C . LEU A 1 105 ? -14.648 -16.839 -1.498 1.00 77.12 105 LEU A C 1
ATOM 808 O O . LEU A 1 105 ? -14.060 -17.868 -1.811 1.00 77.12 105 LEU A O 1
ATOM 812 N N . ILE A 1 106 ? -14.757 -15.801 -2.332 1.00 81.50 106 ILE A N 1
ATOM 813 C CA . ILE A 1 106 ? -14.193 -15.829 -3.690 1.00 81.50 106 ILE A CA 1
ATOM 814 C C . ILE A 1 106 ? -12.663 -15.928 -3.633 1.00 81.50 106 ILE A C 1
ATOM 816 O O . ILE A 1 106 ? -12.085 -16.764 -4.324 1.00 81.50 106 ILE A O 1
ATOM 820 N N . ALA A 1 107 ? -12.009 -15.143 -2.771 1.00 77.81 107 ALA A N 1
ATOM 821 C CA . ALA A 1 107 ? -10.560 -15.212 -2.582 1.00 77.81 107 ALA A CA 1
ATOM 822 C C . ALA A 1 107 ? -10.103 -16.585 -2.048 1.00 77.81 107 ALA A C 1
ATOM 824 O O . ALA A 1 107 ? -9.118 -17.134 -2.536 1.00 77.81 107 ALA A O 1
ATOM 825 N N . GLY A 1 108 ? -10.841 -17.171 -1.097 1.00 81.38 108 GLY A N 1
ATOM 826 C CA . GLY A 1 108 ? -10.556 -18.502 -0.556 1.00 81.38 108 GLY A CA 1
ATOM 827 C C . GLY A 1 108 ? -10.739 -19.625 -1.581 1.00 81.38 108 GLY A C 1
ATOM 828 O O . GLY A 1 108 ? -9.888 -20.504 -1.684 1.00 81.38 108 GLY A O 1
ATOM 829 N N . VAL A 1 109 ? -11.805 -19.579 -2.384 1.00 83.62 109 VAL A N 1
ATOM 830 C CA . VAL A 1 109 ? -12.048 -20.561 -3.456 1.00 83.62 109 VAL A CA 1
ATOM 831 C C . VAL A 1 109 ? -10.968 -20.474 -4.533 1.00 83.62 109 VAL A C 1
ATOM 833 O O . VAL A 1 109 ? -10.453 -21.505 -4.954 1.00 83.62 109 VAL A O 1
ATOM 836 N N . LEU A 1 110 ? -10.571 -19.264 -4.938 1.00 84.12 110 LEU A N 1
ATOM 837 C CA . LEU A 1 110 ? -9.474 -19.074 -5.890 1.00 84.12 110 LEU A CA 1
ATOM 838 C C . LEU A 1 110 ? -8.141 -19.592 -5.337 1.00 84.12 110 LEU A C 1
ATOM 840 O O . LEU A 1 110 ? -7.416 -20.266 -6.058 1.00 84.12 110 LEU A O 1
ATOM 844 N N . TYR A 1 111 ? -7.838 -19.343 -4.060 1.00 79.19 111 TYR A N 1
ATOM 845 C CA . TYR A 1 111 ? -6.629 -19.867 -3.419 1.00 79.19 111 TYR A CA 1
ATOM 846 C C . TYR A 1 111 ? -6.598 -21.401 -3.396 1.00 79.19 111 TYR A C 1
ATOM 848 O O . TYR A 1 111 ? -5.562 -21.996 -3.693 1.00 79.19 111 TYR A O 1
ATOM 856 N N . LEU A 1 112 ? -7.726 -22.047 -3.079 1.00 76.62 112 LEU A N 1
ATOM 857 C CA . LEU A 1 112 ? -7.829 -23.507 -3.080 1.00 76.62 112 LEU A CA 1
ATOM 858 C C . LEU A 1 112 ? -7.688 -24.090 -4.485 1.00 76.62 112 LEU A C 1
ATOM 860 O O . LEU A 1 112 ? -6.904 -25.017 -4.643 1.00 76.62 112 LEU A O 1
ATOM 864 N N . LEU A 1 113 ? -8.375 -23.529 -5.485 1.00 77.06 113 LEU A N 1
ATOM 865 C CA . LEU A 1 113 ? -8.279 -23.981 -6.879 1.00 77.06 113 LEU A CA 1
ATOM 866 C C . LEU A 1 113 ? -6.842 -23.886 -7.404 1.00 77.06 113 LEU A C 1
ATOM 868 O O . LEU A 1 113 ? -6.284 -24.873 -7.875 1.00 77.06 113 LEU A O 1
ATOM 872 N N . VAL A 1 114 ? -6.208 -22.727 -7.212 1.00 78.56 114 VAL A N 1
ATOM 873 C CA . VAL A 1 114 ? -4.798 -22.504 -7.552 1.00 78.56 114 VAL A CA 1
ATOM 874 C C . VAL A 1 114 ? -3.913 -23.530 -6.837 1.00 78.56 114 VAL A C 1
ATOM 876 O O . VAL A 1 114 ? -3.112 -24.208 -7.471 1.00 78.56 114 VAL A O 1
ATOM 879 N N . SER A 1 115 ? -4.087 -23.722 -5.528 1.00 70.56 115 SER A N 1
ATOM 880 C CA . SER A 1 115 ? -3.278 -24.677 -4.756 1.00 70.56 115 SER A CA 1
ATOM 881 C C . SER A 1 115 ? -3.460 -26.127 -5.225 1.00 70.56 115 SER A C 1
ATOM 883 O O . SER A 1 115 ? -2.486 -26.882 -5.275 1.00 70.56 115 SER A O 1
ATOM 885 N N . THR A 1 116 ? -4.679 -26.524 -5.602 1.00 62.94 116 THR A N 1
ATOM 886 C CA . THR A 1 116 ? -4.975 -27.871 -6.112 1.00 62.94 116 THR A CA 1
ATOM 887 C C . THR A 1 116 ? -4.458 -28.122 -7.521 1.00 62.94 116 THR A C 1
ATOM 889 O O . THR A 1 116 ? -4.249 -29.281 -7.851 1.00 62.94 116 THR A O 1
ATOM 892 N N . ASP A 1 117 ? -4.201 -27.093 -8.329 1.00 62.19 117 ASP A N 1
ATOM 893 C CA . ASP A 1 117 ? -3.629 -27.259 -9.673 1.00 62.19 117 ASP A CA 1
ATOM 894 C C . ASP A 1 117 ? -2.090 -27.380 -9.640 1.00 62.19 117 ASP A C 1
ATOM 896 O O . ASP A 1 117 ? -1.482 -28.060 -10.475 1.00 62.19 117 ASP A O 1
ATOM 900 N N . TYR A 1 118 ? -1.434 -26.784 -8.634 1.00 56.88 118 TYR A N 1
ATOM 901 C CA . TYR A 1 118 ? 0.025 -26.857 -8.470 1.00 56.88 118 TYR A CA 1
ATOM 902 C C . TYR A 1 118 ? 0.501 -28.103 -7.696 1.00 56.88 118 TYR A C 1
ATOM 904 O O . TYR A 1 118 ? 1.553 -28.654 -8.016 1.00 56.88 118 TYR A O 1
ATOM 912 N N . LEU A 1 119 ? -0.255 -28.606 -6.715 1.00 54.91 119 LEU A N 1
ATOM 913 C CA . LEU A 1 119 ? 0.168 -29.742 -5.877 1.00 54.91 119 LEU A CA 1
ATOM 914 C C . LEU A 1 119 ? 0.239 -31.126 -6.568 1.00 54.91 119 LEU A C 1
ATOM 916 O O . LEU A 1 119 ? 1.229 -31.827 -6.337 1.00 54.91 119 LEU A O 1
ATOM 920 N N . PRO A 1 120 ? -0.715 -31.565 -7.417 1.00 57.28 120 PRO A N 1
ATOM 921 C CA . PRO A 1 120 ? -0.643 -32.892 -8.027 1.00 57.28 120 PRO A CA 1
ATOM 922 C C . PRO A 1 120 ? 0.455 -32.952 -9.093 1.00 57.28 120 PRO A C 1
ATOM 924 O O . PRO A 1 120 ? 1.133 -33.969 -9.223 1.00 57.28 120 PRO A O 1
ATOM 927 N N . THR A 1 121 ? 0.705 -31.848 -9.799 1.00 57.91 121 THR A N 1
ATOM 928 C CA . THR A 1 121 ? 1.711 -31.788 -10.867 1.00 57.91 121 THR A CA 1
ATOM 929 C C . THR A 1 121 ? 3.137 -31.738 -10.305 1.00 57.91 121 THR A C 1
ATOM 931 O O . THR A 1 121 ? 4.016 -32.450 -10.793 1.00 57.91 121 THR A O 1
ATOM 934 N N . PHE A 1 122 ? 3.378 -30.976 -9.229 1.00 57.66 122 PHE A N 1
ATOM 935 C CA . PHE A 1 122 ? 4.685 -30.955 -8.557 1.00 57.66 122 PHE A CA 1
ATOM 936 C C . PHE A 1 122 ? 4.972 -32.257 -7.791 1.00 57.66 122 PHE A C 1
ATOM 938 O O . PHE A 1 122 ? 6.086 -32.773 -7.874 1.00 57.66 122 PHE A O 1
ATOM 945 N N . GLY A 1 123 ? 3.979 -32.838 -7.107 1.00 58.78 123 GLY A N 1
ATOM 946 C CA . GLY A 1 123 ? 4.146 -34.098 -6.372 1.00 58.78 123 GLY A CA 1
ATOM 947 C C . GLY A 1 123 ? 4.442 -35.301 -7.277 1.00 58.78 123 GLY A C 1
ATOM 948 O O . GLY A 1 123 ? 5.347 -36.083 -6.986 1.00 58.78 123 GLY A O 1
ATOM 949 N N . ILE A 1 124 ? 3.742 -35.420 -8.414 1.00 60.44 124 ILE A N 1
ATOM 950 C CA . ILE A 1 124 ? 3.981 -36.496 -9.390 1.00 60.44 124 ILE A CA 1
ATOM 951 C C . ILE A 1 124 ? 5.342 -36.319 -10.087 1.00 60.44 124 ILE A C 1
ATOM 953 O O . ILE A 1 124 ? 6.031 -37.310 -10.318 1.00 60.44 124 ILE A O 1
ATOM 957 N N . THR A 1 125 ? 5.787 -35.086 -10.362 1.00 59.84 125 THR A N 1
ATOM 958 C CA . THR A 1 125 ? 7.100 -34.830 -10.996 1.00 59.84 125 THR A CA 1
ATOM 959 C C . THR A 1 125 ? 8.279 -35.174 -10.075 1.00 59.84 125 THR A C 1
ATOM 961 O O . THR A 1 125 ? 9.295 -35.688 -10.550 1.00 59.84 125 THR A O 1
ATOM 964 N N . ILE A 1 126 ? 8.146 -34.944 -8.76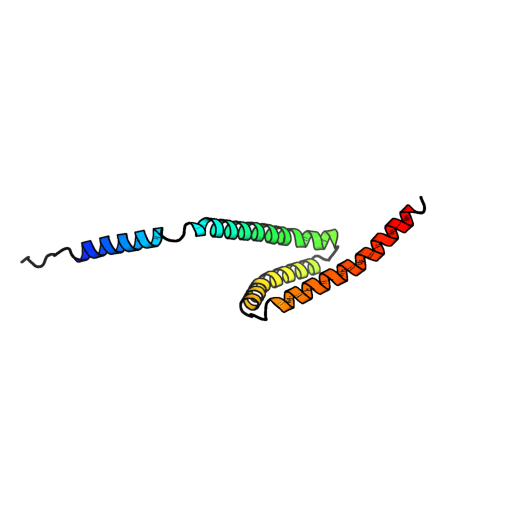3 1.00 60.47 126 ILE A N 1
ATOM 965 C CA . ILE A 1 126 ? 9.155 -35.331 -7.762 1.00 60.47 126 ILE A CA 1
ATOM 966 C C . ILE A 1 126 ? 9.205 -36.859 -7.606 1.00 60.47 126 ILE A C 1
ATOM 968 O O . ILE A 1 126 ? 10.287 -37.434 -7.657 1.00 60.47 126 ILE A O 1
ATOM 972 N N . LEU A 1 127 ? 8.057 -37.541 -7.500 1.00 56.31 127 LEU A N 1
ATOM 973 C CA . LEU A 1 127 ? 8.009 -39.011 -7.432 1.00 56.31 127 LEU A CA 1
ATOM 974 C C . LEU A 1 127 ? 8.569 -39.684 -8.696 1.00 56.31 127 LEU A C 1
ATOM 976 O O . LEU A 1 127 ? 9.289 -40.673 -8.586 1.00 56.31 127 LEU A O 1
ATOM 980 N N . ASN A 1 128 ? 8.287 -39.142 -9.885 1.00 57.31 128 ASN A N 1
ATOM 981 C CA . ASN A 1 128 ? 8.775 -39.711 -11.145 1.00 57.31 128 ASN A CA 1
ATOM 982 C C . ASN A 1 128 ? 10.297 -39.520 -11.316 1.00 57.31 128 ASN A C 1
ATOM 984 O O . ASN A 1 128 ? 10.976 -40.424 -11.790 1.00 57.31 128 ASN A O 1
ATOM 988 N N . ASN A 1 129 ? 10.866 -38.403 -10.838 1.00 57.16 129 ASN A N 1
ATOM 989 C CA . ASN A 1 129 ? 12.326 -38.227 -10.795 1.00 57.16 129 ASN A CA 1
ATOM 990 C C . ASN A 1 129 ? 13.006 -39.057 -9.690 1.00 57.16 129 ASN A C 1
ATOM 992 O O . ASN A 1 129 ? 14.129 -39.508 -9.883 1.00 57.16 129 ASN A O 1
ATOM 996 N N . CYS A 1 130 ? 12.344 -39.299 -8.553 1.00 51.72 130 CYS A N 1
ATOM 997 C CA . CYS A 1 130 ? 12.892 -40.130 -7.474 1.00 51.72 130 CYS A CA 1
ATOM 998 C C . CYS A 1 130 ? 12.837 -41.642 -7.749 1.00 51.72 130 CYS A C 1
ATOM 1000 O O . CYS A 1 130 ? 13.538 -42.388 -7.079 1.00 51.72 130 CYS A O 1
ATOM 1002 N N . CYS A 1 131 ? 12.019 -42.114 -8.696 1.00 47.94 131 CYS A N 1
ATOM 1003 C CA . CYS A 1 131 ? 11.972 -43.533 -9.085 1.00 47.94 131 CYS A CA 1
ATOM 1004 C C . CYS A 1 131 ? 12.911 -43.893 -10.250 1.00 47.94 131 CYS A C 1
ATOM 1006 O O . CYS A 1 131 ? 12.934 -45.049 -10.666 1.00 47.94 131 CYS A O 1
ATOM 1008 N N . HIS A 1 132 ? 13.675 -42.932 -10.781 1.00 51.53 132 HIS A N 1
ATOM 1009 C CA . HIS A 1 132 ? 14.567 -43.132 -11.929 1.00 51.53 132 HIS A CA 1
ATOM 1010 C C . HIS A 1 132 ? 16.039 -42.750 -11.667 1.00 51.53 132 HIS A C 1
ATOM 1012 O O . HIS A 1 132 ? 16.810 -42.606 -12.619 1.00 51.53 132 HIS A O 1
ATOM 1018 N N . VAL A 1 133 ? 16.432 -42.632 -10.393 1.00 46.47 133 VAL A N 1
ATOM 1019 C CA . VAL A 1 133 ? 17.825 -42.539 -9.910 1.00 46.47 133 VAL A CA 1
ATOM 1020 C C . VAL A 1 133 ? 18.010 -43.555 -8.793 1.00 46.47 133 VAL A C 1
ATOM 1022 O O . VAL A 1 133 ? 19.031 -44.273 -8.828 1.00 46.47 133 VAL A O 1
#

Secondary structure (DSSP, 8-state):
-------THHHHHHHHHHHHHHHHHTTS-TTHHHHHHHHHHHHHHHHHHHHHHHHHHHHHHHHTS---HHHHHHHHHHHHHHHHHHHHHHHHHHHS---THHHHHHHHHHHHHHHHHHHHHHHHHHHHHHT--

InterPro domains:
  IPR036259 MFS transporter superfamily [G3DSA:1.20.1250.20] (19-127)
  IPR036259 MFS transporter superfamily [SSF103473] (36-115)

Sequence (133 aa):
MKRYFEHPSWFLLHHTTNINIAQHLSQLPQEANLLSFTIAAISFFEIIGFSGVRSNLIMYLTGHLGMSTAAAAASVNAWNGTEMVLPIAGALAADSRLGRYRAVLIAGVLYLLVSTDYLPTFGITILNNCCHV